Protein AF-A0A0K2RKL0-F1 (afdb_monomer_lite)

Foldseek 3Di:
DDDDPPPVPPPPPPPPPPWQKFKFDAFPVDPVRVVVRVVVRLVSSLVVLVDPDSCVSQPQWDKDWDWDADPRGIMIMITTDDHD

Sequence (84 aa):
MSAMDMREMDSAGVSVPGQPSAEAVATSREPQHWGRAMAVAISKLADQLASEDAHEALMGRELRLRVTADPDGARISVWCFPEE

Secondary structure (DSSP, 8-state):
-----TTSSSSS----TT--EEEEEEETT-THHHHHHHHHHHHHHHHHTT-S-HHHHHTT-EEEEEEEEETTEEEEEEEEE---

Structure (mmCIF, N/CA/C/O backbone):
data_AF-A0A0K2RKL0-F1
#
_entry.id   AF-A0A0K2RKL0-F1
#
loop_
_atom_site.group_PDB
_atom_site.id
_atom_site.type_symbol
_atom_site.label_atom_id
_atom_site.label_alt_id
_atom_site.label_comp_id
_atom_site.label_asym_id
_atom_site.label_entity_id
_atom_site.label_seq_id
_atom_site.pdbx_PDB_ins_code
_atom_site.Cartn_x
_atom_site.Cartn_y
_atom_site.Cartn_z
_atom_site.occupancy
_atom_site.B_iso_or_equiv
_atom_site.auth_seq_id
_atom_site.auth_comp_id
_atom_site.auth_asym_id
_atom_site.auth_atom_id
_atom_site.pdbx_PDB_model_num
ATOM 1 N N . MET A 1 1 ? -23.324 23.069 -29.423 1.00 40.00 1 MET A N 1
ATOM 2 C CA . MET A 1 1 ? -22.909 22.536 -28.109 1.00 40.00 1 MET A CA 1
ATOM 3 C C . MET A 1 1 ? -22.445 21.111 -28.353 1.00 40.00 1 MET A C 1
ATOM 5 O O . MET A 1 1 ? -23.281 20.266 -28.639 1.00 40.00 1 MET A O 1
ATOM 9 N N . SER A 1 2 ? -21.127 20.896 -28.418 1.00 39.91 2 SER A N 1
ATOM 10 C CA . SER A 1 2 ? -20.539 19.573 -28.663 1.00 39.91 2 SER A CA 1
ATOM 11 C C . SER A 1 2 ? -20.798 18.658 -27.479 1.00 39.91 2 SER A C 1
ATOM 13 O O . SER A 1 2 ? -20.637 19.079 -26.335 1.00 39.91 2 SER A O 1
ATOM 15 N N . ALA A 1 3 ? -21.177 17.418 -27.780 1.00 43.84 3 ALA A N 1
ATOM 16 C CA . ALA A 1 3 ? -21.142 16.314 -26.841 1.00 43.84 3 ALA A CA 1
ATOM 17 C C . ALA A 1 3 ? -19.705 16.193 -26.320 1.00 43.84 3 ALA A C 1
ATOM 19 O O . ALA A 1 3 ? -18.812 15.776 -27.053 1.00 43.84 3 ALA A O 1
ATOM 20 N N . MET A 1 4 ? -19.473 16.653 -25.091 1.00 38.41 4 MET A N 1
ATOM 21 C CA . MET A 1 4 ? -18.269 16.290 -24.361 1.00 38.41 4 MET A CA 1
ATOM 22 C C . MET A 1 4 ? -18.283 14.774 -24.220 1.00 38.41 4 MET A C 1
ATOM 24 O O . MET A 1 4 ? -19.272 14.190 -23.776 1.00 38.41 4 MET A O 1
ATOM 28 N N . ASP A 1 5 ? -17.201 14.170 -24.689 1.00 44.84 5 ASP A N 1
ATOM 29 C CA . ASP A 1 5 ? -16.954 12.744 -24.687 1.00 44.84 5 ASP A CA 1
ATOM 30 C C . ASP A 1 5 ? -16.976 12.223 -23.242 1.00 44.84 5 ASP A C 1
ATOM 32 O O . ASP A 1 5 ? -16.012 12.324 -22.488 1.00 44.84 5 ASP A O 1
ATOM 36 N N . MET A 1 6 ? -18.138 11.722 -22.820 1.00 41.75 6 MET A N 1
ATOM 37 C CA . MET A 1 6 ? -18.366 11.203 -21.469 1.00 41.75 6 MET A CA 1
ATOM 38 C C . MET A 1 6 ? -17.790 9.786 -21.293 1.00 41.75 6 MET A C 1
ATOM 40 O O . MET A 1 6 ? -18.109 9.108 -20.320 1.00 41.75 6 MET A O 1
ATOM 44 N N . ARG A 1 7 ? -16.956 9.321 -22.237 1.00 42.69 7 ARG A N 1
ATOM 45 C CA . ARG A 1 7 ? -16.274 8.021 -22.201 1.00 42.69 7 ARG A CA 1
ATOM 46 C C . ARG A 1 7 ? -14.757 8.117 -22.040 1.00 42.69 7 ARG A C 1
ATOM 48 O O . ARG A 1 7 ? -14.141 7.090 -21.779 1.00 42.69 7 ARG A O 1
ATOM 55 N N . GLU A 1 8 ? -14.161 9.309 -22.082 1.00 36.16 8 GLU A N 1
ATOM 56 C CA . GLU A 1 8 ? -12.718 9.492 -21.836 1.00 36.16 8 GLU A CA 1
ATOM 57 C C . GLU A 1 8 ? -12.345 9.835 -20.379 1.00 36.16 8 GLU A C 1
ATOM 59 O O . GLU A 1 8 ? -11.166 9.978 -20.058 1.00 36.16 8 GLU A O 1
ATOM 64 N N . MET A 1 9 ? -13.310 9.916 -19.455 1.00 38.72 9 MET A N 1
ATOM 65 C CA . MET A 1 9 ? -13.027 10.179 -18.032 1.00 38.72 9 MET A CA 1
ATOM 66 C C . MET A 1 9 ? -12.777 8.923 -17.179 1.00 38.72 9 MET A C 1
ATOM 68 O O . MET A 1 9 ? -12.438 9.052 -16.007 1.00 38.72 9 MET A O 1
ATOM 72 N N . ASP A 1 10 ? -12.868 7.717 -17.745 1.00 41.66 10 ASP A N 1
ATOM 73 C CA . ASP A 1 10 ? -12.734 6.452 -16.997 1.00 41.66 10 ASP A CA 1
ATOM 74 C C . ASP A 1 10 ? -11.277 5.949 -16.870 1.00 41.66 10 ASP A C 1
ATOM 76 O O . ASP A 1 10 ? -11.013 4.773 -16.636 1.00 41.66 10 ASP A O 1
ATOM 80 N N . SER A 1 11 ? -10.267 6.796 -17.103 1.00 41.81 11 SER A N 1
ATOM 81 C CA . SER A 1 11 ? -8.864 6.325 -17.167 1.00 41.81 11 SER A CA 1
ATOM 82 C C . SER A 1 11 ? -7.810 7.228 -16.525 1.00 41.81 11 SER A C 1
ATOM 84 O O . SER A 1 11 ? -6.654 6.819 -16.374 1.00 41.81 11 SER A O 1
ATOM 86 N N . ALA A 1 12 ? -8.189 8.405 -16.032 1.00 43.81 12 ALA A N 1
ATOM 87 C CA . ALA A 1 12 ? -7.343 9.182 -15.137 1.00 43.81 12 ALA A CA 1
ATOM 88 C C . ALA A 1 12 ? -7.833 8.946 -13.708 1.00 43.81 12 ALA A C 1
ATOM 90 O O . ALA A 1 12 ? -8.837 9.519 -13.305 1.00 43.81 12 ALA A O 1
ATOM 91 N N . GLY A 1 13 ? -7.149 8.068 -12.964 1.00 47.97 13 GLY A N 1
ATOM 92 C CA . GLY A 1 13 ? -7.426 7.815 -11.550 1.00 47.97 13 GLY A CA 1
ATOM 93 C C . GLY A 1 13 ? -7.588 9.128 -10.791 1.00 47.97 13 GLY A C 1
ATOM 94 O O . GLY A 1 13 ? -6.604 9.815 -10.514 1.00 47.97 13 GLY A O 1
ATOM 95 N N . VAL A 1 14 ? -8.840 9.484 -10.511 1.00 52.44 14 VAL A N 1
ATOM 96 C CA . VAL A 1 14 ? -9.176 10.661 -9.731 1.00 52.44 14 VAL A CA 1
ATOM 97 C C . VAL A 1 14 ? -8.764 10.346 -8.302 1.00 52.44 14 VAL A C 1
ATOM 99 O O . VAL A 1 14 ? -9.406 9.576 -7.594 1.00 52.44 14 VAL A O 1
ATOM 102 N N . SER A 1 15 ? -7.613 10.871 -7.897 1.00 49.88 15 SER A N 1
ATOM 103 C CA . SER A 1 15 ? -7.269 10.908 -6.484 1.00 49.88 15 SER A CA 1
ATOM 104 C C . SER A 1 15 ? -8.209 11.935 -5.863 1.00 49.88 15 SER A C 1
ATOM 106 O O . SER A 1 15 ? -8.023 13.139 -6.043 1.00 49.88 15 SER A O 1
ATOM 108 N N . VAL A 1 16 ? -9.296 11.465 -5.251 1.00 60.12 16 VAL A N 1
ATOM 109 C CA . VAL A 1 16 ? -10.261 12.339 -4.581 1.00 60.12 16 VAL A CA 1
ATOM 110 C C . VAL A 1 16 ? -9.553 12.931 -3.355 1.00 60.12 16 VAL A C 1
ATOM 112 O O . VAL A 1 16 ? -9.082 12.169 -2.506 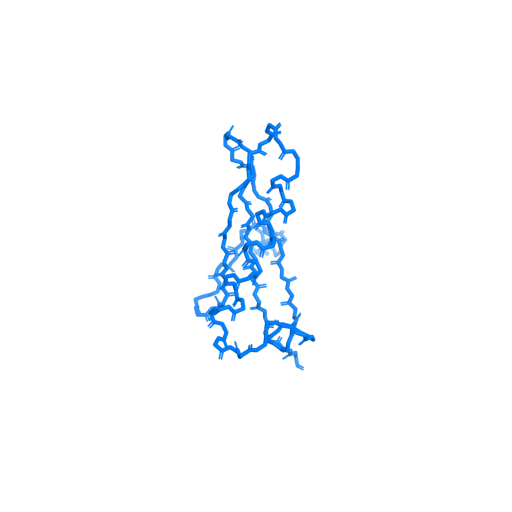1.00 60.12 16 VAL A O 1
ATOM 115 N N . PRO A 1 17 ? -9.409 14.266 -3.246 1.00 58.16 17 PRO A N 1
ATOM 116 C CA . PRO A 1 17 ? -8.734 14.878 -2.106 1.00 58.16 17 PRO A CA 1
ATOM 117 C C . PRO A 1 17 ? -9.431 14.486 -0.799 1.00 58.16 17 PRO A C 1
ATOM 119 O O . PRO A 1 17 ? -10.636 14.677 -0.663 1.00 58.16 17 PRO A O 1
ATOM 122 N N . GLY A 1 18 ? -8.675 13.938 0.156 1.00 71.56 18 GLY A N 1
ATOM 123 C CA . GLY A 1 18 ? -9.205 13.474 1.445 1.00 71.56 18 GLY A CA 1
A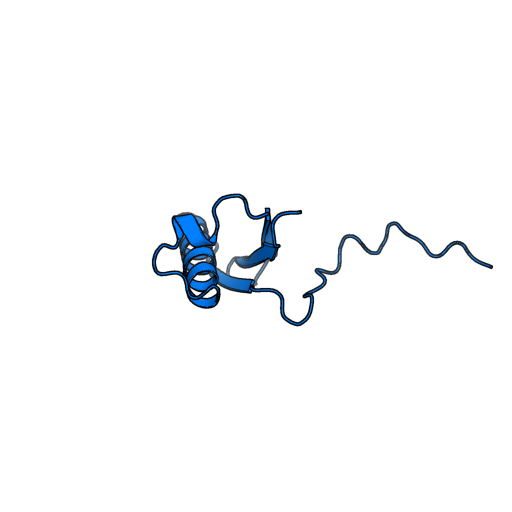TOM 124 C C . GLY A 1 18 ? -9.645 12.006 1.482 1.00 71.56 18 GLY A C 1
ATOM 125 O O . GLY A 1 18 ? -10.051 11.536 2.541 1.00 71.56 18 GLY A O 1
ATOM 126 N N . GLN A 1 19 ? -9.536 11.265 0.375 1.00 82.56 19 GLN A N 1
ATOM 127 C CA . GLN A 1 19 ? -9.828 9.833 0.357 1.00 82.56 19 GLN A CA 1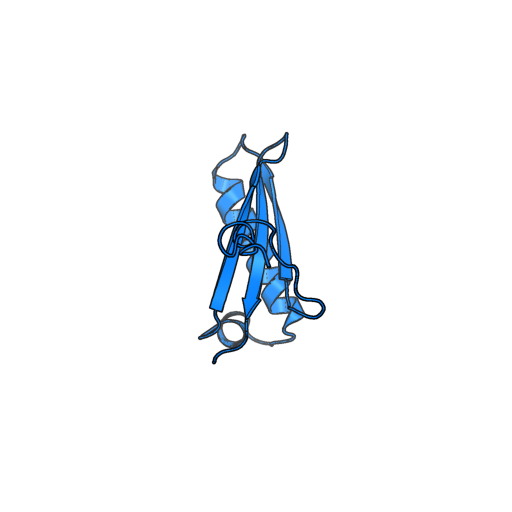
ATOM 128 C C . GLN A 1 19 ? -8.638 9.005 0.879 1.00 82.56 19 GLN A C 1
ATOM 130 O O . GLN A 1 19 ? -7.522 9.171 0.370 1.00 82.56 19 GLN A O 1
ATOM 135 N N . PRO A 1 20 ? -8.849 8.087 1.845 1.00 87.69 20 PRO A N 1
ATOM 136 C CA . PRO A 1 20 ? -7.801 7.192 2.325 1.00 87.69 20 PRO A CA 1
ATOM 137 C C . PRO A 1 20 ? -7.231 6.359 1.177 1.00 87.69 20 PRO A C 1
ATOM 139 O O . PRO A 1 20 ? -7.965 5.701 0.428 1.00 87.69 20 PRO A O 1
ATOM 142 N N . SER A 1 21 ? -5.912 6.414 1.018 1.00 90.38 21 SER A N 1
ATOM 143 C CA . SER A 1 21 ? -5.210 5.695 -0.040 1.00 90.38 21 SER A CA 1
ATOM 144 C C . SER A 1 21 ? -3.775 5.388 0.349 1.00 90.38 21 SER A C 1
ATOM 146 O O . SER A 1 21 ? -3.111 6.157 1.046 1.00 90.38 21 SER A O 1
ATOM 148 N N . ALA A 1 22 ? -3.278 4.247 -0.109 1.00 92.12 22 ALA A N 1
ATOM 149 C CA . ALA A 1 22 ? -1.931 3.804 0.199 1.00 92.12 22 ALA A CA 1
ATOM 150 C C . ALA A 1 22 ? -1.289 3.088 -0.982 1.00 92.12 22 ALA A C 1
ATOM 152 O O . ALA A 1 22 ? -1.962 2.484 -1.819 1.00 92.12 22 ALA A O 1
ATOM 153 N N . GLU A 1 23 ? 0.043 3.138 -1.019 1.00 90.00 23 GLU A N 1
ATOM 154 C CA . GLU A 1 23 ? 0.827 2.589 -2.118 1.00 90.00 23 GLU A CA 1
ATOM 155 C C . GLU A 1 23 ? 2.014 1.742 -1.642 1.00 90.00 23 GLU A C 1
ATOM 157 O O . GLU A 1 23 ? 2.613 1.952 -0.571 1.00 90.00 23 GLU A O 1
ATOM 162 N N . ALA A 1 24 ? 2.379 0.787 -2.492 1.00 90.81 24 ALA A N 1
ATOM 163 C CA . ALA A 1 24 ? 3.568 -0.040 -2.363 1.00 90.81 24 ALA A CA 1
ATOM 164 C C . ALA A 1 24 ? 4.105 -0.433 -3.745 1.00 90.81 24 ALA A C 1
ATOM 166 O O . ALA A 1 24 ? 3.362 -0.522 -4.720 1.00 90.81 24 ALA A O 1
ATOM 167 N N . VAL A 1 25 ? 5.409 -0.687 -3.827 1.00 86.56 25 VAL A N 1
ATOM 168 C CA . VAL A 1 25 ? 6.085 -1.076 -5.070 1.00 86.56 25 VAL A CA 1
ATOM 169 C C . VAL A 1 25 ? 6.519 -2.532 -4.971 1.00 86.56 25 VAL A C 1
ATOM 171 O O . VAL A 1 25 ? 6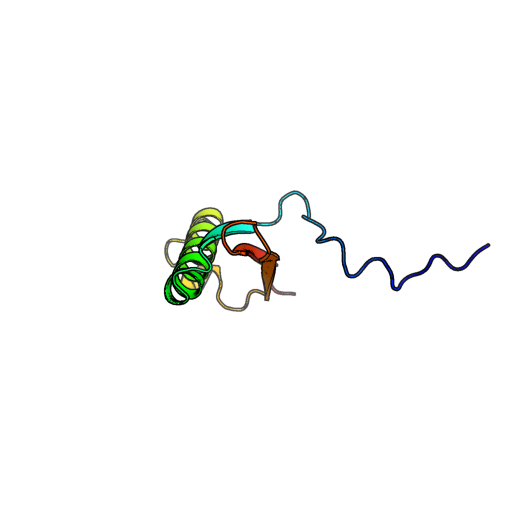.976 -2.980 -3.918 1.00 86.56 25 VAL A O 1
ATOM 174 N N . ALA A 1 26 ? 6.389 -3.261 -6.073 1.00 85.38 26 ALA A N 1
ATOM 175 C CA . ALA A 1 26 ? 6.907 -4.608 -6.239 1.00 85.38 26 ALA A CA 1
ATOM 176 C C . ALA A 1 26 ? 7.849 -4.668 -7.441 1.00 85.38 26 ALA A C 1
ATOM 178 O O . ALA A 1 26 ? 7.615 -4.009 -8.451 1.00 85.38 26 ALA A O 1
ATOM 179 N N . THR A 1 27 ? 8.886 -5.501 -7.361 1.00 79.75 27 THR A N 1
ATOM 180 C CA . THR A 1 27 ? 9.753 -5.776 -8.514 1.00 79.75 27 THR A CA 1
ATOM 181 C C . THR A 1 27 ? 9.159 -6.869 -9.407 1.00 79.75 27 THR A C 1
ATOM 183 O O . THR A 1 27 ? 8.503 -7.793 -8.925 1.00 79.75 27 THR A O 1
ATOM 186 N N . SER A 1 28 ? 9.399 -6.796 -10.718 1.00 72.75 28 SER A N 1
ATOM 187 C CA . SER A 1 28 ? 9.024 -7.846 -11.682 1.00 72.75 28 SER A CA 1
ATOM 188 C C . SER A 1 28 ? 9.875 -9.114 -11.569 1.00 72.75 28 SER A C 1
ATOM 190 O O . SER A 1 28 ? 9.482 -10.163 -12.073 1.00 72.75 28 SER A O 1
ATOM 192 N N . ARG A 1 29 ? 11.032 -9.039 -10.899 1.00 80.19 29 ARG A N 1
ATOM 193 C CA . ARG A 1 29 ? 11.989 -10.153 -10.777 1.00 80.19 29 ARG A CA 1
ATOM 194 C C . ARG A 1 29 ? 11.511 -11.249 -9.825 1.00 80.19 29 ARG A C 1
ATOM 196 O O . ARG A 1 29 ? 12.010 -12.367 -9.881 1.00 80.19 29 ARG A O 1
ATOM 203 N N . GLU A 1 30 ? 10.554 -10.923 -8.963 1.00 80.69 30 GLU A N 1
ATOM 204 C CA . GLU A 1 30 ? 10.073 -11.777 -7.882 1.00 80.69 30 GLU A CA 1
ATOM 205 C C . GLU A 1 30 ? 8.547 -11.645 -7.770 1.00 80.69 30 GLU A C 1
ATOM 207 O O . GLU A 1 30 ? 8.058 -10.756 -7.073 1.00 80.69 30 GLU A O 1
ATOM 212 N N . PRO A 1 31 ? 7.765 -12.508 -8.446 1.00 73.50 31 PRO A N 1
ATOM 213 C CA . PRO A 1 31 ? 6.301 -12.416 -8.467 1.00 73.50 31 PRO A CA 1
ATOM 214 C C . PRO A 1 31 ? 5.656 -12.423 -7.071 1.00 73.50 31 PRO A C 1
ATOM 216 O O . PRO A 1 31 ? 4.650 -11.750 -6.845 1.00 73.50 31 PRO A O 1
ATOM 219 N N . GLN A 1 32 ? 6.265 -13.105 -6.093 1.00 79.44 32 GLN A N 1
ATOM 220 C CA . GLN A 1 32 ? 5.839 -13.080 -4.688 1.00 79.44 32 GLN A CA 1
ATOM 221 C C . GLN A 1 32 ? 5.841 -11.669 -4.072 1.00 79.44 32 GLN A C 1
ATOM 223 O O . GLN A 1 32 ? 5.094 -11.394 -3.129 1.00 79.44 32 GLN A O 1
ATOM 228 N N . HIS A 1 33 ? 6.640 -10.744 -4.611 1.00 85.50 33 HIS A N 1
ATOM 229 C CA . HIS A 1 33 ? 6.673 -9.360 -4.151 1.00 85.50 33 HIS A CA 1
ATOM 230 C C . HIS A 1 33 ? 5.407 -8.587 -4.503 1.00 85.50 33 HIS A C 1
ATOM 232 O O . HIS A 1 33 ? 5.125 -7.592 -3.843 1.00 85.50 33 HIS A O 1
ATOM 238 N N . TRP A 1 34 ? 4.604 -9.052 -5.461 1.00 83.50 34 TRP A N 1
ATOM 239 C CA . TRP A 1 34 ? 3.352 -8.393 -5.830 1.00 83.50 34 TRP A CA 1
ATOM 240 C C . TRP A 1 34 ? 2.299 -8.590 -4.742 1.00 83.50 34 TRP A C 1
ATOM 242 O O . TRP A 1 34 ? 1.726 -7.619 -4.253 1.00 83.50 34 TRP A O 1
ATOM 252 N N . GLY A 1 35 ? 2.122 -9.835 -4.285 1.00 85.44 35 GLY A N 1
ATOM 253 C CA . GLY A 1 35 ? 1.248 -10.146 -3.152 1.00 85.44 35 GLY A CA 1
ATOM 254 C C . GLY A 1 35 ? 1.701 -9.440 -1.872 1.00 85.44 35 GLY A C 1
ATOM 255 O O . GLY A 1 35 ? 0.880 -8.887 -1.143 1.00 85.44 35 GLY A O 1
ATOM 256 N N . ARG A 1 36 ? 3.019 -9.366 -1.641 1.00 88.25 36 ARG A N 1
ATOM 257 C CA . ARG A 1 36 ? 3.589 -8.628 -0.506 1.00 88.25 36 ARG A CA 1
ATOM 258 C C . ARG A 1 36 ? 3.336 -7.123 -0.600 1.00 88.25 36 ARG A C 1
ATOM 260 O O . ARG A 1 36 ? 2.955 -6.522 0.397 1.00 88.25 36 ARG A O 1
ATOM 267 N N . ALA A 1 37 ? 3.537 -6.509 -1.763 1.00 88.94 37 ALA A N 1
ATOM 268 C CA . ALA A 1 37 ? 3.282 -5.085 -1.954 1.00 88.94 37 ALA A CA 1
ATOM 269 C C . ALA A 1 37 ? 1.795 -4.759 -1.778 1.00 88.94 37 ALA A C 1
ATOM 271 O O . ALA A 1 37 ? 1.464 -3.798 -1.093 1.00 88.94 37 ALA A O 1
ATOM 272 N N . MET A 1 38 ? 0.898 -5.599 -2.295 1.00 89.69 38 MET A N 1
ATOM 273 C CA . MET A 1 38 ? -0.539 -5.439 -2.077 1.00 89.69 38 MET A CA 1
ATOM 274 C C . MET A 1 38 ? -0.896 -5.524 -0.588 1.00 89.69 38 MET A C 1
ATOM 276 O O . MET A 1 38 ? -1.578 -4.637 -0.083 1.00 89.69 38 MET A O 1
ATOM 280 N N . ALA A 1 39 ? -0.383 -6.528 0.132 1.00 89.94 39 ALA A N 1
ATOM 281 C CA . ALA A 1 39 ? -0.592 -6.648 1.575 1.00 89.94 39 ALA A CA 1
ATOM 282 C C . ALA A 1 39 ? -0.083 -5.409 2.329 1.00 89.94 39 ALA A C 1
ATOM 284 O O . ALA A 1 39 ? -0.789 -4.871 3.173 1.00 89.94 39 ALA A O 1
ATOM 285 N N . VAL A 1 40 ? 1.098 -4.896 1.969 1.00 90.75 40 VAL A N 1
ATOM 286 C CA . VAL A 1 40 ? 1.660 -3.668 2.555 1.00 90.75 40 VAL A CA 1
ATOM 287 C C . VAL A 1 40 ? 0.786 -2.447 2.266 1.00 90.75 40 VAL A C 1
ATOM 289 O O . VAL A 1 40 ? 0.578 -1.633 3.162 1.00 90.75 40 VAL A O 1
ATOM 292 N N . ALA A 1 41 ? 0.281 -2.293 1.041 1.00 89.81 41 ALA A N 1
ATOM 293 C CA . ALA A 1 41 ? -0.604 -1.184 0.696 1.00 89.81 41 ALA A CA 1
ATOM 294 C C . ALA A 1 41 ? -1.913 -1.248 1.504 1.00 89.81 41 ALA A C 1
ATOM 296 O O . ALA A 1 41 ? -2.330 -0.237 2.057 1.00 89.81 41 ALA A O 1
ATOM 297 N N . ILE A 1 42 ? -2.507 -2.436 1.656 1.00 88.62 42 ILE A N 1
ATOM 298 C CA . ILE A 1 42 ? -3.723 -2.642 2.458 1.00 88.62 42 ILE A CA 1
ATOM 299 C C . ILE A 1 42 ? -3.468 -2.369 3.948 1.00 88.62 42 ILE A C 1
ATOM 301 O O . ILE A 1 42 ? -4.260 -1.673 4.575 1.00 88.62 42 ILE A O 1
ATOM 305 N N . SER A 1 43 ? -2.357 -2.848 4.517 1.00 88.38 43 SER A N 1
ATOM 306 C CA . SER A 1 43 ? -2.013 -2.567 5.920 1.00 88.38 43 SER A CA 1
ATOM 307 C C . SER A 1 43 ? -1.829 -1.070 6.170 1.00 88.38 43 SER A C 1
ATOM 309 O O . SER A 1 43 ? -2.427 -0.528 7.090 1.00 88.38 43 SER A O 1
ATOM 311 N N . LYS A 1 44 ? -1.094 -0.372 5.294 1.00 89.38 44 LYS A N 1
ATOM 312 C CA . LYS A 1 44 ? -0.937 1.089 5.381 1.00 89.38 44 LYS A CA 1
ATOM 313 C C . LYS A 1 44 ? -2.268 1.831 5.258 1.00 89.38 44 LYS A C 1
ATOM 315 O O . LYS A 1 44 ? -2.436 2.885 5.861 1.00 89.38 44 LYS A O 1
ATOM 320 N N . LEU A 1 45 ? -3.188 1.321 4.442 1.00 88.69 45 LEU A N 1
ATOM 321 C CA . LEU A 1 45 ? -4.524 1.890 4.297 1.00 88.69 45 LEU A CA 1
ATOM 322 C C . LEU A 1 45 ? -5.338 1.720 5.584 1.00 88.69 45 LEU A C 1
ATOM 324 O O . LEU A 1 45 ? -5.981 2.670 6.017 1.00 88.69 45 LEU A O 1
ATOM 328 N N . ALA A 1 46 ? -5.274 0.548 6.216 1.00 87.62 46 ALA A N 1
ATOM 329 C CA . ALA A 1 46 ? -5.914 0.308 7.505 1.00 87.62 46 ALA A CA 1
ATOM 330 C C . ALA A 1 46 ? -5.346 1.218 8.609 1.00 87.62 46 ALA A C 1
ATOM 332 O O . ALA A 1 46 ? -6.122 1.806 9.361 1.00 87.62 46 ALA A O 1
ATOM 333 N N . ASP A 1 47 ? -4.024 1.423 8.642 1.00 86.75 47 ASP A N 1
ATOM 334 C CA . ASP A 1 47 ? -3.376 2.346 9.587 1.00 86.75 47 ASP A CA 1
ATOM 335 C C . ASP A 1 47 ? -3.914 3.782 9.441 1.00 86.75 47 ASP A C 1
ATOM 337 O O . ASP A 1 47 ? -4.150 4.473 10.433 1.00 86.75 47 ASP A O 1
ATOM 341 N N . GLN A 1 48 ? -4.157 4.240 8.204 1.00 86.75 48 GLN A N 1
ATOM 342 C CA . GLN A 1 48 ? -4.734 5.568 7.941 1.00 86.75 48 GLN A CA 1
ATOM 343 C C . GLN A 1 48 ? -6.180 5.705 8.426 1.00 86.75 48 GLN A C 1
ATOM 345 O O . GLN A 1 48 ? -6.619 6.813 8.727 1.00 86.75 48 GLN A O 1
ATOM 350 N N . LEU A 1 49 ? -6.922 4.599 8.493 1.00 84.56 49 LEU A N 1
ATOM 351 C CA . LEU A 1 49 ? -8.299 4.575 8.981 1.00 84.56 49 LEU A CA 1
ATOM 352 C C . LEU A 1 49 ? -8.385 4.573 10.517 1.00 84.56 49 LEU A C 1
ATOM 354 O O . LEU A 1 49 ? -9.494 4.628 11.044 1.00 84.56 49 LEU A O 1
ATOM 358 N N . ALA A 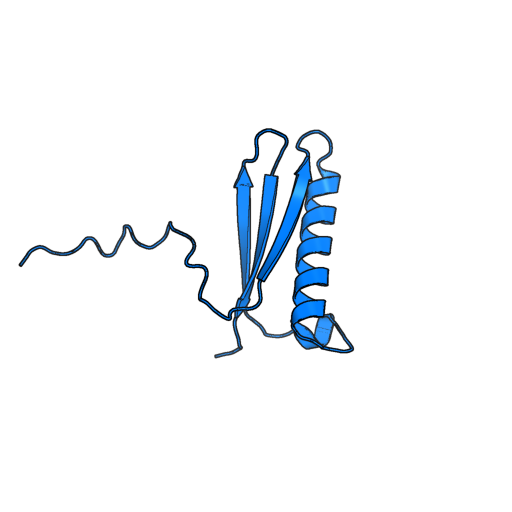1 50 ? -7.243 4.560 11.220 1.00 76.31 50 ALA A N 1
ATOM 359 C CA . ALA A 1 50 ? -7.132 4.657 12.678 1.00 76.31 50 ALA A CA 1
ATOM 360 C C . ALA A 1 50 ? -7.984 3.627 13.451 1.00 76.31 50 ALA A C 1
ATOM 362 O O . ALA A 1 50 ? -8.496 3.923 14.530 1.00 76.31 50 ALA A O 1
ATOM 363 N N . SER A 1 51 ? -8.137 2.422 12.897 1.00 69.06 51 SER A N 1
ATOM 364 C CA . SER A 1 51 ? -8.835 1.306 13.544 1.00 69.06 51 SER A CA 1
ATOM 365 C C . SER A 1 51 ? -7.863 0.432 14.336 1.00 69.06 51 SER A C 1
ATOM 367 O O . SER A 1 51 ? -6.735 0.212 13.897 1.00 69.06 51 SER A O 1
ATOM 369 N N . GLU A 1 52 ? -8.308 -0.112 15.471 1.00 71.00 52 GLU A N 1
ATOM 370 C CA . GLU A 1 52 ? -7.544 -1.113 16.234 1.00 71.00 52 GLU A CA 1
ATOM 371 C C . GLU A 1 52 ? -7.505 -2.478 15.520 1.00 71.00 52 GLU A C 1
ATOM 373 O O . GLU A 1 52 ? -6.547 -3.233 15.689 1.00 71.00 52 GLU A O 1
ATOM 378 N N . ASP A 1 53 ? -8.504 -2.766 14.675 1.00 79.44 53 ASP A N 1
ATOM 379 C CA . ASP A 1 53 ? -8.576 -3.965 13.839 1.00 79.44 53 ASP A CA 1
ATOM 380 C C . ASP A 1 53 ? -8.663 -3.586 12.349 1.00 79.44 53 ASP A C 1
ATOM 382 O O . ASP A 1 53 ? -9.601 -2.918 11.897 1.00 79.44 53 ASP A O 1
ATOM 386 N N . ALA A 1 54 ? -7.670 -4.021 11.567 1.00 76.81 54 ALA A N 1
ATOM 387 C CA . ALA A 1 54 ? -7.595 -3.777 10.128 1.00 76.81 54 ALA A CA 1
ATOM 388 C C . ALA A 1 54 ? -8.709 -4.482 9.337 1.00 76.81 54 ALA A C 1
ATOM 390 O O . ALA A 1 54 ? -9.119 -3.987 8.285 1.00 76.81 54 ALA A O 1
ATOM 391 N N . HIS A 1 55 ? -9.192 -5.628 9.823 1.00 77.38 55 HIS A N 1
ATOM 392 C CA . HIS A 1 55 ? -10.328 -6.320 9.232 1.00 77.38 55 HIS A CA 1
ATOM 393 C C . HIS A 1 55 ? -11.594 -5.482 9.400 1.00 77.38 55 HIS A C 1
ATOM 395 O O . HIS A 1 55 ? -12.231 -5.168 8.400 1.00 77.38 55 HIS A O 1
ATOM 401 N N . GLU A 1 56 ? -11.912 -5.039 10.619 1.00 81.31 56 GLU A N 1
ATOM 402 C CA . GLU A 1 56 ? -13.082 -4.183 10.871 1.00 81.31 56 GLU A CA 1
ATOM 403 C C . GLU A 1 56 ? -13.000 -2.842 10.129 1.00 81.31 56 GLU A C 1
ATOM 405 O O . GLU A 1 56 ? -14.007 -2.351 9.624 1.00 81.31 56 GLU A O 1
ATOM 410 N N . ALA A 1 57 ? -11.796 -2.277 9.986 1.00 80.44 57 ALA A N 1
ATOM 411 C CA . ALA A 1 57 ? -11.581 -1.011 9.282 1.00 80.44 57 ALA A CA 1
ATOM 412 C C . ALA A 1 57 ? -12.002 -1.050 7.806 1.00 80.44 57 ALA A C 1
ATOM 414 O O . ALA A 1 57 ? -12.382 -0.023 7.241 1.00 80.44 57 ALA A O 1
ATOM 415 N N . LEU A 1 58 ? -11.863 -2.218 7.175 1.00 83.62 58 LEU A N 1
ATOM 416 C CA . LEU A 1 58 ? -12.011 -2.407 5.732 1.00 83.62 58 LEU A CA 1
ATOM 417 C C . LEU A 1 58 ? -13.212 -3.284 5.364 1.00 83.62 58 LEU A C 1
ATOM 419 O O . LEU A 1 58 ? -13.593 -3.318 4.195 1.00 83.62 58 LEU A O 1
ATOM 423 N N . MET A 1 59 ? -13.797 -4.007 6.320 1.00 85.88 59 MET A N 1
ATOM 424 C CA . MET A 1 59 ? -14.940 -4.881 6.071 1.00 85.88 59 MET A CA 1
ATOM 425 C C . MET A 1 59 ? -16.129 -4.066 5.547 1.00 85.88 59 MET A C 1
ATOM 427 O O . MET A 1 59 ? -16.406 -2.976 6.040 1.00 85.88 59 MET A O 1
ATOM 431 N N . GLY A 1 60 ? -16.774 -4.573 4.492 1.00 84.44 60 GLY A N 1
ATOM 432 C CA . GLY A 1 60 ? -17.930 -3.936 3.851 1.00 84.44 60 GLY A CA 1
ATOM 433 C C . GLY A 1 60 ? -17.607 -2.750 2.930 1.00 84.44 60 GLY A C 1
ATOM 434 O O . GLY A 1 60 ? -18.363 -2.458 2.006 1.00 84.44 60 GLY A O 1
ATOM 435 N N . ARG A 1 61 ? -16.429 -2.135 3.077 1.00 86.62 61 ARG A N 1
ATOM 436 C CA . ARG A 1 61 ? -16.004 -0.983 2.272 1.00 86.62 61 ARG A CA 1
ATOM 437 C C . ARG A 1 61 ? -15.592 -1.370 0.856 1.00 86.62 61 ARG A C 1
ATOM 439 O O . ARG A 1 61 ? -14.954 -2.400 0.628 1.00 86.62 61 ARG A O 1
ATOM 446 N N . GLU A 1 62 ? -15.876 -0.494 -0.105 1.00 89.88 62 GLU A N 1
ATOM 447 C CA . GLU A 1 62 ? -15.372 -0.665 -1.466 1.00 89.88 62 GLU A CA 1
ATOM 448 C C . GLU A 1 62 ? -13.869 -0.345 -1.507 1.00 89.88 62 GLU A C 1
ATOM 450 O O . GLU A 1 62 ? -13.425 0.751 -1.146 1.00 89.88 62 GLU A O 1
ATOM 455 N N . LEU A 1 63 ? -13.079 -1.306 -1.992 1.00 89.69 63 LEU A N 1
ATOM 456 C CA . LEU A 1 63 ? -11.654 -1.133 -2.251 1.00 89.69 63 LEU A CA 1
ATOM 457 C C . LEU A 1 63 ? -11.398 -1.120 -3.754 1.00 89.69 63 LEU A C 1
ATOM 459 O O . LEU A 1 63 ? -11.703 -2.088 -4.453 1.00 89.69 63 LEU A O 1
ATOM 463 N N . ARG A 1 64 ? -10.767 -0.054 -4.251 1.00 91.75 64 ARG A N 1
ATOM 464 C CA . ARG A 1 64 ? -10.285 -0.005 -5.638 1.00 91.75 64 ARG A CA 1
ATOM 465 C C . ARG A 1 64 ? -8.785 -0.226 -5.667 1.00 91.75 64 ARG A C 1
ATOM 467 O O . ARG A 1 64 ? -8.036 0.458 -4.972 1.00 91.75 64 ARG A O 1
ATOM 474 N N . LEU A 1 65 ? -8.355 -1.174 -6.492 1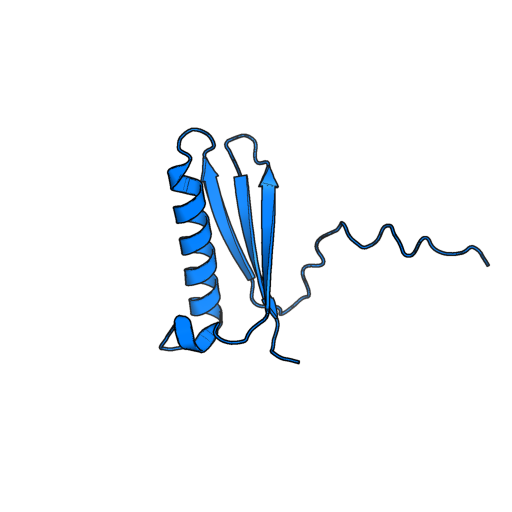.00 90.31 65 LEU A N 1
ATOM 475 C CA . LEU A 1 65 ? -6.953 -1.501 -6.726 1.00 90.31 65 LEU A CA 1
ATOM 476 C C . LEU A 1 65 ? -6.536 -0.983 -8.103 1.00 90.31 65 LEU A C 1
ATOM 478 O O . LEU A 1 65 ? -7.192 -1.277 -9.102 1.00 90.31 65 LEU A O 1
ATOM 482 N N . ARG A 1 66 ? -5.403 -0.285 -8.173 1.00 89.44 66 ARG A N 1
ATOM 483 C CA . ARG A 1 66 ? -4.737 0.033 -9.441 1.00 89.44 66 ARG A CA 1
ATOM 484 C C . ARG A 1 66 ? -3.319 -0.502 -9.419 1.00 89.44 66 ARG A C 1
ATOM 486 O O . ARG A 1 66 ? -2.554 -0.235 -8.497 1.00 89.44 66 ARG A O 1
ATOM 493 N N . VAL A 1 67 ? -2.966 -1.211 -10.482 1.00 88.50 67 VAL A N 1
ATOM 494 C CA . VAL A 1 67 ? -1.600 -1.653 -10.746 1.00 88.50 67 VAL A CA 1
ATOM 495 C C . VAL A 1 67 ? -1.093 -0.857 -11.939 1.00 88.50 67 VAL A C 1
ATOM 497 O O . VAL A 1 67 ? -1.711 -0.864 -13.002 1.00 88.50 67 VAL A O 1
ATOM 500 N N . THR A 1 68 ? 0.007 -0.135 -11.758 1.00 87.69 68 THR A N 1
ATOM 501 C CA . THR A 1 68 ? 0.677 0.602 -12.836 1.00 87.69 68 THR A CA 1
ATOM 502 C C . THR A 1 68 ? 2.064 0.020 -13.069 1.00 87.69 68 THR A C 1
ATOM 504 O O . THR A 1 68 ? 2.745 -0.362 -12.118 1.00 87.69 68 THR A O 1
ATOM 507 N N . ALA A 1 69 ? 2.469 -0.087 -14.336 1.00 85.06 69 ALA A N 1
ATOM 508 C CA . ALA A 1 69 ? 3.814 -0.527 -14.680 1.00 85.06 69 ALA A CA 1
ATOM 509 C C . ALA A 1 69 ? 4.836 0.518 -14.210 1.00 85.06 69 ALA A C 1
ATOM 511 O O . ALA A 1 69 ? 4.651 1.718 -14.418 1.00 85.06 69 ALA A O 1
ATOM 512 N N . ASP A 1 70 ? 5.907 0.048 -13.588 1.00 81.81 70 ASP A N 1
ATOM 513 C CA . ASP A 1 70 ? 7.056 0.842 -13.160 1.00 81.81 70 ASP A CA 1
ATOM 514 C C . ASP A 1 70 ? 8.314 0.207 -13.792 1.00 81.81 70 ASP A C 1
ATOM 516 O O . ASP A 1 70 ? 8.307 -1.010 -14.000 1.00 81.81 70 ASP A O 1
ATOM 520 N N . PRO A 1 71 ? 9.371 0.958 -14.160 1.00 82.88 71 PRO A N 1
ATOM 521 C CA . PRO A 1 71 ? 10.529 0.401 -14.874 1.00 82.88 71 PRO A CA 1
ATOM 522 C C . PRO A 1 71 ? 11.150 -0.851 -14.235 1.00 82.88 71 PRO A C 1
ATOM 524 O O . PRO A 1 71 ? 11.626 -1.730 -14.953 1.00 82.88 71 PRO A O 1
ATOM 527 N N . ASP A 1 72 ? 11.082 -0.968 -12.906 1.00 80.44 72 ASP A N 1
ATOM 528 C CA . ASP A 1 72 ? 11.623 -2.102 -12.148 1.00 80.44 72 ASP A CA 1
ATOM 529 C C . ASP A 1 72 ? 10.557 -3.135 -11.720 1.00 80.44 72 ASP A C 1
ATOM 531 O O . ASP A 1 72 ? 10.876 -4.149 -11.079 1.00 80.44 72 ASP A O 1
ATOM 535 N N . GLY A 1 73 ? 9.288 -2.917 -12.084 1.00 86.62 73 GLY A N 1
ATOM 536 C CA . GLY A 1 73 ? 8.175 -3.808 -11.766 1.00 86.62 73 GLY A CA 1
ATOM 537 C C . GLY A 1 73 ? 6.798 -3.153 -11.845 1.00 86.62 73 GLY A C 1
ATOM 538 O O . GLY A 1 73 ? 6.299 -2.846 -12.926 1.00 86.62 73 GLY A O 1
ATOM 539 N N . ALA A 1 74 ? 6.131 -3.021 -10.701 1.00 85.75 74 ALA A N 1
ATOM 540 C CA . ALA A 1 74 ? 4.782 -2.479 -10.621 1.00 85.75 74 ALA A CA 1
ATOM 541 C C . ALA A 1 74 ? 4.587 -1.639 -9.357 1.00 85.75 74 ALA A C 1
ATOM 543 O O . ALA A 1 74 ? 5.041 -2.003 -8.268 1.00 85.75 74 ALA A O 1
ATOM 544 N N . ARG A 1 75 ? 3.850 -0.538 -9.492 1.00 87.12 75 ARG A N 1
ATOM 545 C CA . ARG A 1 75 ? 3.318 0.236 -8.370 1.00 87.12 75 ARG A CA 1
ATOM 546 C C . ARG A 1 75 ? 1.870 -0.172 -8.140 1.00 87.12 75 ARG A C 1
ATOM 548 O O . ARG A 1 75 ? 1.055 -0.140 -9.065 1.00 87.12 75 ARG A O 1
ATOM 555 N N . ILE A 1 76 ? 1.577 -0.561 -6.908 1.00 88.62 76 ILE A N 1
ATOM 556 C CA . ILE A 1 76 ? 0.251 -0.944 -6.443 1.00 88.62 76 ILE A CA 1
ATOM 557 C C . ILE A 1 76 ? -0.290 0.195 -5.590 1.00 88.62 76 ILE A C 1
ATOM 559 O O . ILE A 1 76 ? 0.333 0.569 -4.596 1.00 88.62 76 ILE A O 1
ATOM 563 N N . SER A 1 77 ? -1.453 0.703 -5.975 1.00 89.81 77 SER A N 1
ATOM 564 C CA . SER A 1 77 ? -2.186 1.740 -5.256 1.00 89.81 77 SER A CA 1
ATOM 565 C C . SER A 1 77 ? -3.553 1.189 -4.859 1.00 89.81 77 SER A C 1
ATOM 567 O O . SER A 1 77 ? -4.230 0.550 -5.672 1.00 89.81 77 SER A O 1
ATOM 569 N N . VAL A 1 78 ? -3.948 1.413 -3.608 1.00 89.75 78 VAL A N 1
ATOM 570 C CA . VAL A 1 78 ? -5.237 0.986 -3.053 1.00 89.75 78 VAL A CA 1
ATOM 571 C C . VAL A 1 78 ? -5.961 2.209 -2.513 1.00 89.75 78 VAL A C 1
ATOM 573 O O . VAL A 1 78 ? -5.366 3.013 -1.795 1.00 89.75 78 VAL A O 1
ATOM 576 N N . TRP A 1 79 ? -7.245 2.321 -2.831 1.00 91.62 79 TRP A N 1
ATOM 577 C CA . TRP A 1 79 ? -8.141 3.336 -2.289 1.00 91.62 79 TRP A CA 1
ATOM 578 C C . TRP A 1 79 ? -9.295 2.679 -1.544 1.00 91.62 79 TRP A C 1
ATOM 580 O O . TRP A 1 79 ? -9.819 1.665 -2.005 1.00 91.62 79 TRP A O 1
ATOM 590 N N . CYS A 1 80 ? -9.711 3.297 -0.440 1.00 89.50 80 CYS A N 1
ATOM 591 C CA . CYS A 1 80 ? -10.918 2.926 0.291 1.00 89.50 80 CYS A CA 1
ATOM 592 C C . CYS A 1 80 ? -12.022 3.954 0.039 1.00 89.50 80 CYS A C 1
ATOM 594 O O . CYS A 1 80 ? -11.779 5.158 0.154 1.00 89.50 80 CYS A O 1
ATOM 596 N N . PHE A 1 81 ? -13.234 3.476 -0.220 1.00 85.00 81 PHE A N 1
ATOM 597 C CA . PHE A 1 81 ? -14.449 4.283 -0.287 1.00 85.00 81 PHE A CA 1
ATOM 598 C C . PHE A 1 81 ? -15.383 3.889 0.871 1.00 85.00 81 PHE A C 1
ATOM 600 O O . PHE A 1 81 ? -15.333 2.741 1.323 1.00 85.00 81 PHE A O 1
ATOM 607 N N . PRO A 1 82 ? -16.173 4.827 1.421 1.00 74.94 82 PRO A N 1
ATOM 608 C CA . PRO A 1 82 ? -17.190 4.500 2.420 1.00 74.94 82 PRO A CA 1
ATOM 609 C C . PRO A 1 82 ? -18.257 3.558 1.837 1.00 74.94 82 PRO A C 1
ATOM 611 O O . PRO A 1 82 ? -18.426 3.497 0.621 1.00 74.94 82 PRO A O 1
ATOM 614 N N . GLU A 1 83 ? -18.961 2.829 2.705 1.00 70.62 83 GLU A N 1
ATOM 615 C CA . GLU A 1 83 ? -20.189 2.121 2.314 1.00 70.62 83 GLU A CA 1
ATOM 616 C C . GLU A 1 83 ? -21.251 3.138 1.854 1.00 70.62 83 GLU A C 1
ATOM 618 O O . GLU A 1 83 ? -21.321 4.236 2.417 1.00 70.62 83 GLU A O 1
ATOM 623 N N . GLU A 1 84 ? -22.029 2.797 0.817 1.00 59.66 84 GLU A N 1
ATOM 624 C CA . GLU A 1 84 ? -23.174 3.607 0.352 1.00 59.66 84 GLU A CA 1
ATOM 625 C C . GLU A 1 84 ? -24.327 3.645 1.366 1.00 59.66 84 GLU A C 1
ATOM 627 O O . GLU A 1 84 ? -24.624 2.595 1.984 1.00 59.66 84 GLU A O 1
#

pLDDT: mean 76.27, std 17.14, range [36.16, 92.12]

Radius of gyration: 15.42 Å; chains: 1; bounding box: 35×36×45 Å